Protein AF-A0A8X7NUV5-F1 (afdb_monomer)

InterPro domains:
  IPR024768 Meiosis regulator and mRNA stability factor 1 [PTHR14379] (1-119)

Radius of gyration: 18.94 Å; C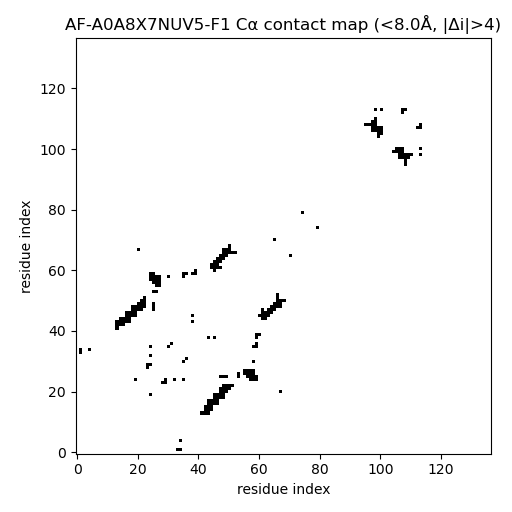α contacts (8 Å, |Δi|>4): 128; chains: 1; bounding box: 50×43×32 Å

Foldseek 3Di:
DVVVVVVVCVVVPPPEEDEDEDPCQQDPVPLPPVVLVVQQPGNYQYEYEYQDRDPDGGNRDHPYYYHVVVVVVVCVVDPPPPPPPPDDPDPDPPPLDWDADPVVRDTDSDPVRVVVVVVVVVVVVVVVVVPDPPDDD

pLDDT: mean 72.55, std 19.01, range [32.59, 93.81]

Mean predicted aligned error: 14.45 Å

Solvent-accessible surface area (backbone atoms only — not comparable to full-atom values): 8530 Å² total; per-residue (Å²): 108,68,69,57,53,55,56,50,40,73,84,51,54,70,80,42,77,49,76,47,80,38,58,62,66,37,31,53,92,45,66,78,39,67,58,45,56,54,47,70,77,39,74,49,51,31,32,42,25,22,81,63,88,60,94,51,73,48,64,51,79,56,80,46,77,45,50,44,64,60,61,53,51,56,52,67,81,39,79,65,71,75,74,73,94,75,83,70,99,59,101,60,84,73,76,72,71,61,47,69,39,81,91,76,75,43,75,21,84,41,71,67,60,37,52,59,46,50,62,54,47,52,54,53,54,54,52,55,62,76,65,55,78,85,79,85,128

Organism: Brassica carinata (NCBI:txid52824)

Nearest PDB structures (foldseek):
  2o6l-assembly1_A  TM=3.662E-01  e=1.403E+00  Homo sapiens
  8cev-assembly2_B  TM=4.596E-01  e=4.633E+00  Monkeypox virus

Sequence (137 aa):
MTTDFRAWKVDNPAPASIMIISDEVASSKYRSSLICVDLQRSNYNCFLAYSARPFEMPVLLTSSEWLWDSLLSVSETKRNILHKCSESERVVPASTGMFCCKLCYCDRKSLDAFKKHLSRAQNAFAYSILSSPAKAI

Secondary structure (DSSP, 8-state):
-HHHHHHHHHHSPSS-EEEEE-HHHHSGGGTT-HHHHHHHTTT-EEEEEESS--SSPPSS--SEEEEHHHHHHHHHH---------------------EEETTTTEEESSHHHHHHHHHHHHHHHHHHHHTS-----

Structure (mmCIF, N/CA/C/O backbone):
data_AF-A0A8X7NUV5-F1
#
_entry.id   AF-A0A8X7NUV5-F1
#
loop_
_atom_site.group_PDB
_atom_site.id
_atom_site.type_symbol
_atom_site.label_atom_id
_atom_site.label_alt_id
_atom_site.label_comp_id
_atom_site.label_asym_id
_atom_site.label_entity_id
_atom_site.label_seq_id
_atom_site.pdbx_PDB_ins_code
_atom_site.Cartn_x
_atom_site.Cartn_y
_atom_site.Cartn_z
_atom_site.occupancy
_atom_site.B_iso_or_equiv
_atom_site.auth_seq_id
_atom_site.auth_comp_id
_atom_site.auth_asym_id
_atom_site.auth_atom_id
_atom_site.pdbx_PDB_model_num
ATOM 1 N N . MET A 1 1 ? -6.124 -4.093 -8.437 1.00 58.88 1 MET A N 1
ATOM 2 C CA . MET A 1 1 ? -4.927 -4.221 -7.582 1.00 58.88 1 MET A CA 1
ATOM 3 C C . MET A 1 1 ? -3.768 -4.879 -8.329 1.00 58.88 1 MET A C 1
ATOM 5 O O . MET A 1 1 ? -2.775 -4.205 -8.548 1.00 58.88 1 MET A O 1
ATOM 9 N N . THR A 1 2 ? -3.877 -6.133 -8.793 1.00 66.56 2 THR A N 1
ATOM 10 C CA . THR A 1 2 ? -2.734 -6.852 -9.406 1.00 66.56 2 THR A CA 1
ATOM 11 C C . THR A 1 2 ? -2.195 -6.203 -10.683 1.00 66.56 2 THR A C 1
ATOM 13 O O . THR A 1 2 ? -0.985 -6.097 -10.855 1.00 66.56 2 THR A O 1
ATOM 16 N N . THR A 1 3 ? -3.074 -5.728 -11.570 1.00 73.25 3 THR A N 1
ATOM 17 C CA . THR A 1 3 ? -2.677 -5.026 -12.805 1.00 73.25 3 THR A CA 1
ATOM 18 C C . THR A 1 3 ? -1.966 -3.705 -12.518 1.00 73.25 3 THR A C 1
ATOM 20 O O . THR A 1 3 ? -0.994 -3.372 -13.183 1.00 73.25 3 THR A O 1
ATOM 23 N N . ASP A 1 4 ? -2.421 -2.986 -11.492 1.00 76.88 4 ASP A N 1
ATOM 24 C CA . ASP A 1 4 ? -1.895 -1.667 -11.113 1.00 76.88 4 ASP A CA 1
ATOM 25 C C . ASP A 1 4 ? -0.517 -1.791 -10.499 1.00 76.88 4 ASP A C 1
ATOM 27 O O . ASP A 1 4 ? 0.392 -1.045 -10.838 1.00 76.88 4 ASP A O 1
ATOM 31 N N . PHE A 1 5 ? -0.356 -2.796 -9.641 1.00 79.62 5 PHE A N 1
ATOM 32 C CA . PHE A 1 5 ? 0.924 -3.133 -9.055 1.00 79.62 5 PHE A CA 1
ATOM 33 C C . PHE A 1 5 ? 1.953 -3.513 -10.126 1.00 79.62 5 PHE A C 1
ATOM 35 O O . PHE A 1 5 ? 3.077 -3.020 -10.099 1.00 79.62 5 PHE A O 1
ATOM 42 N N . ARG A 1 6 ? 1.573 -4.346 -11.105 1.00 83.19 6 ARG A N 1
ATOM 43 C CA . ARG A 1 6 ? 2.478 -4.733 -12.198 1.00 83.19 6 ARG A CA 1
ATOM 44 C C . ARG A 1 6 ? 2.894 -3.548 -13.059 1.00 83.19 6 ARG A C 1
ATOM 46 O O . ARG A 1 6 ? 4.075 -3.445 -13.365 1.00 83.19 6 ARG A O 1
ATOM 53 N N . ALA A 1 7 ? 1.959 -2.667 -13.414 1.00 86.25 7 ALA A N 1
ATOM 54 C CA . ALA A 1 7 ? 2.278 -1.448 -14.152 1.00 86.25 7 ALA A CA 1
ATOM 55 C C . ALA A 1 7 ? 3.217 -0.545 -13.339 1.00 86.25 7 ALA A C 1
ATOM 57 O O . ALA A 1 7 ? 4.270 -0.159 -13.830 1.00 86.25 7 ALA A O 1
ATOM 58 N N . TRP A 1 8 ? 2.904 -0.312 -12.061 1.00 87.56 8 TRP A N 1
ATOM 59 C CA . TRP A 1 8 ? 3.743 0.489 -11.170 1.00 87.56 8 TRP A CA 1
ATOM 60 C C . TRP A 1 8 ? 5.172 -0.062 -11.047 1.00 87.56 8 TRP A C 1
ATOM 62 O O . TRP A 1 8 ? 6.127 0.710 -11.060 1.00 87.56 8 TRP A O 1
ATOM 72 N N . LYS A 1 9 ? 5.343 -1.391 -10.988 1.00 88.69 9 LYS A N 1
ATOM 73 C CA . LYS A 1 9 ? 6.666 -2.037 -10.934 1.00 88.69 9 LYS A CA 1
ATOM 74 C C . LYS A 1 9 ? 7.543 -1.768 -12.157 1.00 88.69 9 LYS A C 1
ATOM 76 O O . LYS A 1 9 ? 8.760 -1.804 -12.009 1.00 88.69 9 LYS A O 1
ATOM 81 N N . VAL A 1 10 ? 6.958 -1.557 -13.340 1.00 89.25 10 VAL A N 1
ATOM 82 C CA . VAL A 1 10 ? 7.729 -1.258 -14.561 1.00 89.25 10 VAL A CA 1
ATOM 83 C C . VAL A 1 10 ? 8.483 0.056 -14.387 1.00 89.25 10 VAL A C 1
ATOM 85 O O . VAL A 1 10 ? 9.674 0.119 -14.677 1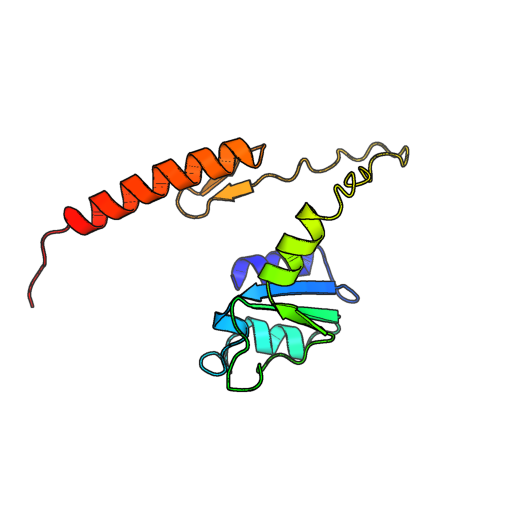.00 89.25 10 VAL A O 1
ATOM 88 N N . ASP A 1 11 ? 7.811 1.062 -13.832 1.00 90.69 11 ASP A N 1
ATOM 89 C CA . ASP A 1 11 ? 8.394 2.384 -13.600 1.00 90.69 11 ASP A CA 1
ATOM 90 C C . ASP A 1 11 ? 9.213 2.454 -12.298 1.00 90.69 11 ASP A C 1
ATOM 92 O O . ASP A 1 11 ? 10.034 3.351 -12.122 1.00 90.69 11 ASP A O 1
ATOM 96 N N . ASN A 1 12 ? 8.999 1.508 -11.375 1.00 91.00 12 ASN A N 1
ATOM 97 C CA . ASN A 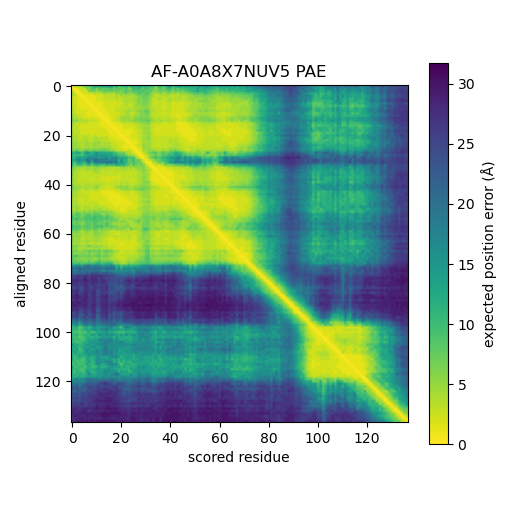1 12 ? 9.614 1.474 -10.046 1.00 91.00 12 ASN A CA 1
ATOM 98 C C . ASN A 1 12 ? 10.282 0.108 -9.786 1.00 91.00 12 ASN A C 1
ATOM 100 O O . ASN A 1 12 ? 9.799 -0.676 -8.955 1.00 91.00 12 ASN A O 1
ATOM 104 N N . PRO A 1 13 ? 11.371 -0.234 -10.500 1.00 91.44 13 PRO A N 1
ATOM 105 C CA . PRO A 1 13 ? 12.099 -1.476 -10.265 1.00 91.44 13 PRO A CA 1
ATOM 106 C C . PRO A 1 13 ? 12.765 -1.476 -8.881 1.00 91.44 13 PRO A C 1
ATOM 108 O O . PRO A 1 13 ? 13.055 -0.429 -8.306 1.00 91.44 13 PRO A O 1
ATOM 111 N N . ALA A 1 14 ? 13.023 -2.663 -8.331 1.00 89.62 14 ALA A N 1
ATOM 112 C CA . ALA A 1 14 ? 13.779 -2.786 -7.088 1.00 89.62 14 ALA A CA 1
ATOM 113 C C . ALA A 1 14 ? 15.242 -2.301 -7.270 1.00 89.62 14 ALA A C 1
ATOM 115 O O . ALA A 1 14 ? 15.814 -2.533 -8.338 1.00 89.62 14 ALA A O 1
ATOM 116 N N . PRO A 1 15 ? 15.880 -1.698 -6.245 1.00 91.81 15 PRO A N 1
ATOM 117 C CA . PRO A 1 15 ? 15.368 -1.495 -4.890 1.00 91.81 15 PRO A CA 1
ATOM 118 C C . PRO A 1 15 ? 14.389 -0.316 -4.807 1.00 91.81 15 PRO A C 1
ATOM 120 O O . PRO A 1 15 ? 14.703 0.804 -5.196 1.00 91.81 15 PRO A O 1
ATOM 123 N N . ALA A 1 16 ? 13.210 -0.566 -4.239 1.00 92.19 16 ALA A N 1
ATOM 124 C CA . ALA A 1 16 ? 12.247 0.476 -3.897 1.00 92.19 16 ALA A CA 1
ATOM 125 C C . ALA A 1 16 ? 11.426 0.057 -2.670 1.00 92.19 16 ALA A C 1
ATOM 127 O O . ALA A 1 16 ? 11.503 -1.086 -2.207 1.00 92.19 16 ALA A O 1
ATOM 128 N N . SER A 1 17 ? 10.626 0.987 -2.162 1.00 93.25 17 SER A N 1
ATOM 129 C CA . SER A 1 17 ? 9.714 0.749 -1.047 1.00 93.25 17 SER A CA 1
ATOM 130 C C . SER A 1 17 ? 8.272 0.762 -1.529 1.00 93.25 17 SER A C 1
ATOM 132 O O . SER A 1 17 ? 7.900 1.603 -2.346 1.00 93.25 17 SER A O 1
ATOM 134 N N . ILE A 1 18 ? 7.449 -0.134 -0.990 1.00 91.62 18 ILE A N 1
ATOM 135 C CA . ILE A 1 18 ? 6.010 -0.169 -1.258 1.00 91.62 18 ILE A CA 1
ATOM 136 C C . ILE A 1 18 ? 5.238 -0.289 0.050 1.00 91.62 18 ILE A C 1
ATOM 138 O O . ILE A 1 18 ? 5.593 -1.090 0.909 1.00 91.62 18 ILE A O 1
ATOM 142 N N . MET A 1 19 ? 4.173 0.500 0.191 1.00 92.62 19 MET A N 1
ATOM 143 C CA . MET A 1 19 ? 3.225 0.380 1.295 1.00 92.62 19 MET A CA 1
ATOM 144 C C . MET A 1 19 ? 1.868 -0.059 0.762 1.00 92.62 19 MET A C 1
ATOM 146 O O . MET A 1 19 ? 1.287 0.605 -0.097 1.00 92.62 19 MET A O 1
ATOM 150 N N . ILE A 1 20 ? 1.363 -1.172 1.282 1.00 89.31 20 ILE A N 1
ATOM 151 C CA . ILE A 1 20 ? 0.019 -1.662 0.987 1.00 89.31 20 ILE A CA 1
ATOM 152 C C . ILE A 1 20 ? -0.889 -1.280 2.150 1.00 89.31 20 ILE A C 1
ATOM 154 O O . ILE A 1 20 ? -0.576 -1.581 3.294 1.00 89.31 20 ILE A O 1
ATOM 158 N N . ILE A 1 21 ? -2.021 -0.644 1.857 1.00 90.38 21 ILE A N 1
ATOM 159 C CA . ILE A 1 21 ? -3.066 -0.356 2.844 1.00 90.38 21 ILE A CA 1
ATOM 160 C C . ILE A 1 21 ? -4.264 -1.244 2.508 1.00 90.38 21 ILE A C 1
ATOM 162 O O . ILE A 1 21 ? -4.988 -0.955 1.554 1.00 90.38 21 ILE A O 1
ATOM 166 N N . SER A 1 22 ? -4.417 -2.373 3.201 1.00 86.56 22 SER A N 1
ATOM 167 C CA . SER A 1 22 ? -5.463 -3.358 2.900 1.00 86.56 22 SER A CA 1
ATOM 168 C C . SER A 1 22 ? -5.617 -4.399 4.009 1.00 86.56 22 SER A C 1
ATOM 170 O O . SER A 1 22 ? -4.667 -5.115 4.331 1.00 86.56 22 SER A O 1
ATOM 172 N N . ASP A 1 23 ? -6.846 -4.565 4.500 1.00 86.38 23 ASP A N 1
ATOM 173 C CA . ASP A 1 23 ? -7.204 -5.654 5.420 1.00 86.38 23 ASP A CA 1
ATOM 174 C C . ASP A 1 23 ? -7.157 -7.027 4.743 1.00 86.38 23 ASP A C 1
ATOM 176 O O . ASP A 1 23 ? -6.871 -8.038 5.381 1.00 86.38 23 ASP A O 1
ATOM 180 N N . GLU A 1 24 ? -7.402 -7.078 3.432 1.00 83.75 24 GLU A N 1
ATOM 181 C CA . GLU A 1 24 ? -7.379 -8.326 2.669 1.00 83.75 24 GLU A CA 1
ATOM 182 C C . GLU A 1 24 ? -5.963 -8.899 2.584 1.00 83.75 24 GLU A C 1
ATOM 184 O O . GLU A 1 24 ? -5.777 -10.096 2.783 1.00 83.75 24 GLU A O 1
ATOM 189 N N . VAL A 1 25 ? -4.958 -8.049 2.343 1.00 83.12 25 VAL A N 1
ATOM 190 C CA . VAL A 1 25 ? -3.542 -8.462 2.291 1.00 83.12 25 VAL A CA 1
ATOM 191 C C . VAL A 1 25 ? -3.000 -8.798 3.681 1.00 83.12 25 VAL A C 1
ATOM 193 O O . VAL A 1 25 ? -2.148 -9.678 3.811 1.00 83.12 25 VAL A O 1
ATOM 196 N N . ALA A 1 26 ? -3.515 -8.136 4.720 1.00 83.62 26 ALA A N 1
ATOM 197 C CA . ALA A 1 26 ? -3.228 -8.478 6.109 1.00 83.62 26 ALA A CA 1
ATOM 198 C C . ALA A 1 26 ? -3.875 -9.807 6.534 1.00 83.62 26 ALA A C 1
ATOM 200 O O . ALA A 1 26 ? -3.384 -10.479 7.440 1.00 83.62 26 ALA A O 1
ATOM 201 N N . SER A 1 27 ? -4.961 -10.214 5.872 1.00 80.69 27 SER A N 1
ATOM 202 C CA . SER A 1 27 ? -5.655 -11.459 6.166 1.00 80.69 27 SER A CA 1
ATOM 203 C C . SER A 1 27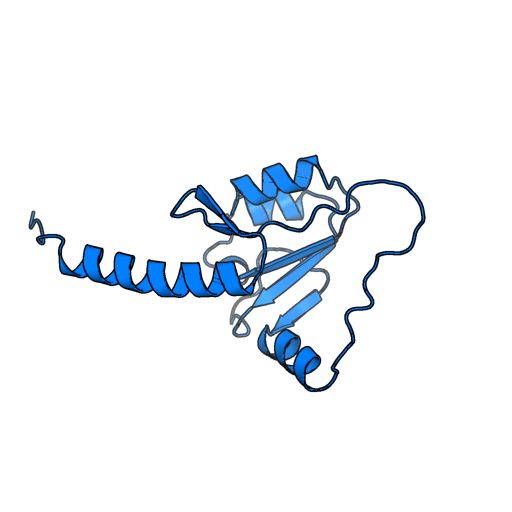 ? -4.944 -12.671 5.577 1.00 80.69 27 SER A C 1
ATOM 205 O O . SER A 1 27 ? -4.626 -12.766 4.390 1.00 80.69 27 SER A O 1
ATOM 207 N N . SER A 1 28 ? -4.832 -13.703 6.400 1.00 68.00 28 SER A N 1
ATOM 208 C CA . SER A 1 28 ? -4.383 -15.019 5.978 1.00 68.00 28 SER A CA 1
ATOM 209 C C . SER A 1 28 ? -5.317 -15.707 4.976 1.00 68.00 28 SER A C 1
ATOM 211 O O . SER A 1 28 ? -4.909 -16.647 4.303 1.00 68.00 28 SER A O 1
ATOM 213 N N . LYS A 1 29 ? -6.567 -15.257 4.810 1.00 67.06 29 LYS A N 1
ATOM 214 C CA . LYS A 1 29 ? -7.495 -15.834 3.819 1.00 67.06 29 LYS A CA 1
ATOM 215 C C . LYS A 1 29 ? -7.028 -15.622 2.376 1.00 67.06 29 LYS A C 1
ATOM 217 O 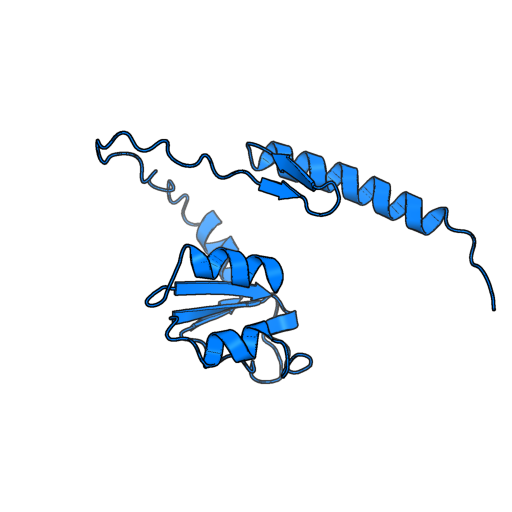O . LYS A 1 29 ? -7.480 -16.327 1.481 1.00 67.06 29 LYS A O 1
ATOM 222 N N . TYR A 1 30 ? -6.077 -14.712 2.165 1.00 64.19 30 TYR A N 1
ATOM 223 C CA . TYR A 1 30 ? -5.483 -14.398 0.870 1.00 64.19 30 TYR A CA 1
ATOM 224 C C . TYR A 1 30 ? -4.005 -14.814 0.768 1.00 64.19 30 TYR A C 1
ATOM 226 O O . TYR A 1 30 ? -3.235 -14.182 0.041 1.00 64.19 30 TYR A O 1
ATOM 234 N N . ARG A 1 31 ? -3.606 -15.924 1.427 1.00 56.22 31 ARG A N 1
ATOM 235 C CA . ARG A 1 31 ? -2.224 -16.471 1.373 1.00 56.22 31 ARG A CA 1
ATOM 236 C C . ARG A 1 31 ? -1.647 -16.576 -0.047 1.00 56.22 31 ARG A C 1
ATOM 238 O O . ARG A 1 31 ? -0.439 -16.477 -0.222 1.00 56.22 31 ARG A O 1
ATOM 245 N N . SER A 1 32 ? -2.509 -16.749 -1.047 1.00 56.53 32 SER A N 1
ATOM 246 C CA . SER A 1 32 ? -2.133 -16.981 -2.446 1.00 56.53 32 SER A CA 1
ATOM 247 C C . SER A 1 32 ? -2.395 -15.783 -3.358 1.00 56.53 32 SER A C 1
ATOM 249 O O . SER A 1 32 ? -2.483 -15.951 -4.575 1.00 56.53 32 SER A O 1
ATOM 251 N N . SER A 1 33 ? -2.557 -14.571 -2.809 1.00 74.25 33 SER A N 1
ATOM 252 C CA . SER A 1 33 ? -2.666 -13.393 -3.668 1.00 74.25 33 SER A CA 1
ATOM 253 C C . SER A 1 33 ? -1.389 -13.283 -4.511 1.00 74.25 33 SER A C 1
ATOM 255 O O . SER A 1 33 ? -0.270 -13.327 -3.990 1.00 74.25 33 SER A O 1
ATOM 257 N N . LEU A 1 34 ? -1.553 -13.167 -5.832 1.00 79.38 34 LEU A N 1
ATOM 258 C CA . LEU A 1 34 ? -0.428 -13.058 -6.769 1.00 79.38 34 LEU A CA 1
ATOM 259 C C . LEU A 1 34 ? 0.509 -11.904 -6.391 1.00 79.38 34 LEU A C 1
ATOM 261 O O . LEU A 1 34 ? 1.710 -11.993 -6.601 1.00 79.38 34 LEU A O 1
ATOM 265 N N . ILE A 1 35 ? -0.033 -10.851 -5.774 1.00 82.31 35 ILE A N 1
ATOM 266 C CA . ILE A 1 35 ? 0.726 -9.692 -5.302 1.00 82.31 35 ILE A CA 1
ATOM 267 C C . ILE A 1 35 ? 1.663 -10.073 -4.152 1.00 82.31 35 ILE A C 1
ATOM 269 O O . ILE A 1 35 ? 2.826 -9.687 -4.185 1.00 82.31 35 ILE A O 1
ATOM 273 N N . CYS A 1 36 ? 1.193 -10.838 -3.158 1.00 83.75 36 CYS A N 1
ATOM 274 C CA . CYS A 1 36 ? 2.033 -11.261 -2.033 1.00 83.75 36 CYS A CA 1
ATOM 275 C C . CYS A 1 36 ? 3.198 -12.131 -2.514 1.00 83.75 36 CYS A C 1
ATOM 277 O O . CYS A 1 36 ? 4.339 -11.889 -2.130 1.00 83.75 36 CYS A O 1
ATOM 279 N N . VAL A 1 37 ? 2.915 -13.098 -3.394 1.00 84.69 37 VAL A N 1
ATOM 280 C CA . VAL A 1 37 ? 3.941 -13.979 -3.975 1.00 84.69 37 VAL A CA 1
ATOM 281 C C . VAL A 1 37 ? 4.940 -13.180 -4.812 1.00 84.69 37 VAL A C 1
ATOM 283 O O . VAL A 1 37 ? 6.150 -13.366 -4.674 1.00 84.69 37 VAL A O 1
ATOM 286 N N . ASP A 1 38 ? 4.451 -12.271 -5.660 1.00 86.81 38 ASP A N 1
ATOM 287 C CA . ASP A 1 38 ? 5.303 -11.422 -6.495 1.00 86.81 38 ASP A CA 1
ATOM 288 C C . ASP A 1 38 ? 6.196 -10.513 -5.631 1.00 86.81 38 ASP A C 1
ATOM 290 O O . ASP A 1 38 ? 7.373 -10.336 -5.952 1.00 86.81 38 ASP A O 1
ATOM 294 N N . LEU A 1 39 ? 5.674 -9.953 -4.534 1.00 87.12 39 LEU A N 1
ATOM 295 C CA . LEU A 1 39 ? 6.427 -9.089 -3.620 1.00 87.12 39 LEU A CA 1
ATOM 296 C C . LEU A 1 39 ? 7.470 -9.847 -2.804 1.00 87.12 39 LEU A C 1
ATOM 298 O O . LEU A 1 39 ? 8.601 -9.386 -2.741 1.00 87.12 39 LEU A O 1
ATOM 302 N N . GLN A 1 40 ? 7.139 -11.019 -2.256 1.00 86.75 40 GLN A N 1
ATOM 303 C CA . GLN A 1 40 ? 8.092 -11.854 -1.510 1.00 86.75 40 GLN A CA 1
ATOM 304 C C . GLN A 1 40 ? 9.293 -12.287 -2.358 1.00 86.75 40 GLN A C 1
ATOM 306 O O . GLN A 1 40 ? 10.394 -12.456 -1.845 1.00 86.75 40 GLN A O 1
ATOM 311 N N . ARG A 1 41 ? 9.077 -12.492 -3.662 1.00 87.75 41 ARG A N 1
ATOM 312 C CA . ARG A 1 41 ? 10.137 -12.838 -4.621 1.00 87.7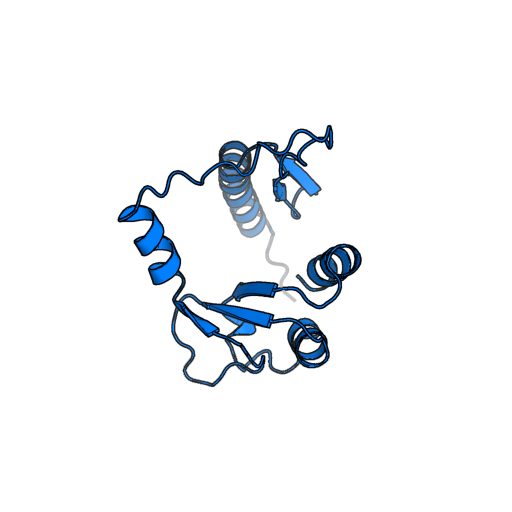5 41 ARG A CA 1
ATOM 313 C C . ARG A 1 41 ? 10.896 -11.621 -5.146 1.00 87.75 41 ARG A C 1
ATOM 315 O O . ARG A 1 41 ? 11.872 -11.784 -5.873 1.00 87.75 41 ARG A O 1
ATOM 322 N N . SER A 1 42 ? 10.433 -10.415 -4.835 1.00 85.00 42 SER A N 1
ATOM 323 C CA . SER A 1 42 ? 11.044 -9.166 -5.279 1.00 85.00 42 SER A CA 1
ATOM 324 C C . SER A 1 42 ? 11.882 -8.554 -4.153 1.00 85.00 42 SER A C 1
ATOM 326 O O . SER A 1 42 ? 11.559 -8.688 -2.981 1.00 85.00 42 SER A O 1
ATOM 328 N N . ASN A 1 43 ? 12.932 -7.810 -4.499 1.00 89.31 43 ASN A N 1
ATOM 329 C CA . ASN A 1 43 ? 13.801 -7.147 -3.520 1.00 89.31 43 ASN A CA 1
ATOM 330 C C . ASN A 1 43 ? 13.249 -5.771 -3.073 1.00 89.31 43 ASN A C 1
ATOM 332 O O . ASN A 1 43 ? 13.968 -4.771 -3.089 1.00 89.31 43 ASN A O 1
ATOM 336 N N . TYR A 1 44 ? 11.947 -5.693 -2.772 1.00 92.56 44 TYR A N 1
ATOM 337 C CA . TYR A 1 44 ? 11.301 -4.465 -2.287 1.00 92.56 44 TYR A CA 1
ATOM 338 C C . TYR A 1 44 ? 11.255 -4.433 -0.758 1.00 92.56 44 TYR A C 1
ATOM 340 O O . TYR A 1 44 ? 10.965 -5.443 -0.118 1.00 92.56 44 TYR A O 1
ATOM 348 N N . ASN A 1 45 ? 11.410 -3.242 -0.179 1.00 93.50 45 ASN A N 1
ATOM 349 C CA . ASN A 1 45 ? 11.057 -3.005 1.220 1.00 93.50 45 ASN A CA 1
ATOM 350 C C . ASN A 1 45 ? 9.533 -2.880 1.330 1.00 93.50 45 ASN A C 1
ATOM 352 O O . ASN A 1 45 ? 8.942 -1.906 0.853 1.00 93.50 45 ASN A O 1
ATOM 356 N N . CYS A 1 46 ? 8.895 -3.891 1.915 1.00 92.12 46 CYS A N 1
ATOM 357 C CA . CYS A 1 46 ? 7.440 -4.002 1.959 1.00 92.12 46 CYS A CA 1
ATOM 358 C C . CYS A 1 46 ? 6.890 -3.512 3.300 1.00 92.12 46 CYS A C 1
ATOM 360 O O . CYS A 1 46 ? 7.260 -4.015 4.357 1.00 92.12 46 CYS A O 1
ATOM 362 N N . PHE A 1 47 ? 5.957 -2.573 3.254 1.00 92.94 47 PHE A N 1
ATOM 363 C CA . PHE A 1 47 ? 5.243 -2.035 4.405 1.00 92.94 47 PHE A CA 1
ATOM 364 C C . PHE A 1 47 ? 3.756 -2.370 4.290 1.00 92.94 47 PHE A C 1
ATOM 366 O O . PHE A 1 47 ? 3.202 -2.388 3.186 1.00 92.94 47 PHE A O 1
ATOM 373 N N . LEU A 1 48 ? 3.096 -2.611 5.420 1.00 91.44 48 LEU A N 1
ATOM 374 C CA . LEU A 1 48 ? 1.673 -2.949 5.449 1.00 91.44 48 LEU A CA 1
ATOM 375 C C . LEU A 1 48 ? 0.930 -2.077 6.459 1.00 91.44 48 LEU A C 1
ATOM 377 O O . LEU A 1 48 ? 1.395 -1.867 7.574 1.00 91.44 48 LEU A O 1
ATOM 381 N N . ALA A 1 49 ? -0.242 -1.589 6.076 1.00 93.06 49 ALA A N 1
ATOM 382 C CA . ALA A 1 49 ? -1.174 -0.943 6.980 1.00 93.06 49 ALA A CA 1
ATOM 383 C C . ALA A 1 49 ? -2.566 -1.566 6.856 1.00 93.06 49 ALA A C 1
ATOM 385 O O . ALA A 1 49 ? -3.009 -1.919 5.760 1.00 93.06 49 ALA A O 1
ATOM 386 N N . TYR A 1 50 ? -3.252 -1.689 7.985 1.00 91.75 50 TYR A N 1
ATOM 387 C CA . TYR A 1 50 ? -4.568 -2.318 8.099 1.00 91.75 50 TYR A CA 1
ATOM 388 C C . TYR A 1 50 ? -5.427 -1.594 9.137 1.00 91.75 50 TYR A C 1
ATOM 390 O O . TYR A 1 50 ? -4.924 -0.802 9.938 1.00 91.75 50 TYR A O 1
ATOM 398 N N . SER A 1 51 ? -6.730 -1.852 9.111 1.00 90.69 51 SER A N 1
ATOM 399 C CA . SER A 1 51 ? -7.709 -1.218 9.989 1.00 90.69 51 SER A CA 1
ATOM 400 C C . SER A 1 51 ? -7.690 -1.775 11.404 1.00 90.69 51 SER A C 1
ATOM 402 O O . SER A 1 51 ? -7.743 -1.029 12.376 1.00 90.69 51 SER A O 1
ATOM 404 N N . ALA A 1 52 ? -7.534 -3.088 11.526 1.00 89.06 52 ALA A N 1
ATOM 405 C CA . ALA A 1 52 ? -7.440 -3.787 12.792 1.00 89.06 52 ALA A CA 1
ATOM 406 C C . ALA A 1 52 ? -6.368 -4.866 12.700 1.00 89.06 52 ALA A C 1
ATOM 408 O O . ALA A 1 52 ? -6.173 -5.479 11.649 1.00 89.06 52 ALA A O 1
ATOM 409 N N . ARG A 1 53 ? -5.673 -5.107 13.815 1.00 85.00 53 ARG A N 1
ATOM 410 C CA . ARG A 1 53 ? -4.631 -6.131 13.866 1.00 85.00 53 ARG A CA 1
ATOM 411 C C . ARG A 1 53 ? -5.245 -7.498 13.539 1.00 85.00 53 ARG A C 1
ATOM 413 O O . ARG A 1 53 ? -6.159 -7.919 14.254 1.00 85.00 53 ARG A O 1
ATOM 420 N N . PRO A 1 54 ? -4.770 -8.191 12.490 1.00 82.94 54 PRO A N 1
ATOM 421 C CA . PRO A 1 54 ? -5.284 -9.508 12.163 1.00 82.94 54 PRO A CA 1
ATOM 422 C C . PRO A 1 54 ? -4.919 -10.495 13.277 1.00 82.94 54 PRO A C 1
ATOM 424 O O . PRO A 1 54 ? -3.869 -10.389 13.911 1.00 82.94 54 PRO A O 1
ATOM 427 N N . PHE A 1 55 ? -5.807 -11.458 13.524 1.00 81.75 55 PHE A N 1
ATOM 428 C CA . PHE A 1 55 ? -5.550 -12.525 14.495 1.00 81.75 55 PHE A CA 1
ATOM 429 C C . PHE A 1 55 ? -4.449 -13.482 14.013 1.00 81.75 55 PHE A C 1
ATOM 431 O O . PHE A 1 55 ? -3.675 -14.005 14.810 1.00 81.75 55 PHE A O 1
ATOM 438 N N . GLU A 1 56 ? -4.368 -13.695 12.700 1.00 82.25 56 GLU A N 1
ATOM 439 C CA . GLU A 1 56 ? -3.318 -14.484 12.061 1.00 82.25 56 GLU A CA 1
ATOM 440 C C . GLU A 1 56 ? -2.221 -13.582 11.493 1.00 82.25 56 GLU A C 1
ATOM 442 O O . GLU A 1 56 ? -2.478 -12.449 11.090 1.00 82.25 56 GLU A O 1
ATOM 447 N N . MET A 1 57 ? -1.002 -14.116 11.410 1.00 79.56 57 MET A N 1
ATOM 448 C CA . MET A 1 57 ? 0.124 -13.410 10.799 1.00 79.56 57 MET A CA 1
ATOM 449 C C . MET A 1 57 ? -0.121 -13.166 9.298 1.00 79.56 57 MET A C 1
ATOM 451 O O . MET A 1 57 ? -0.546 -14.100 8.598 1.00 79.56 57 MET A O 1
ATOM 455 N N . PRO A 1 58 ? 0.194 -11.961 8.782 1.00 75.25 58 PRO A N 1
ATOM 456 C CA . PRO A 1 58 ? 0.177 -11.691 7.351 1.00 75.25 58 PRO A CA 1
ATOM 457 C C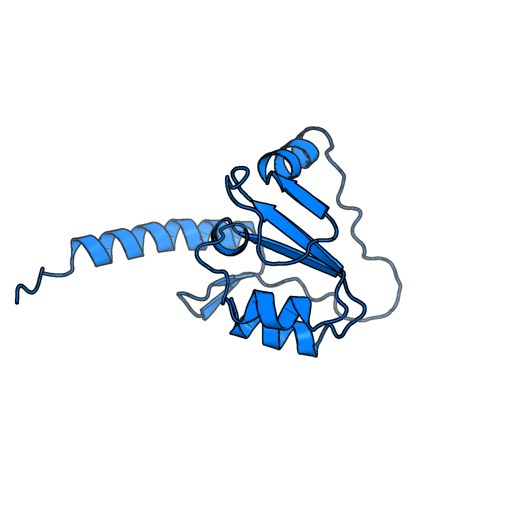 . PRO A 1 58 ? 1.120 -12.635 6.606 1.00 75.25 58 PRO A C 1
ATOM 459 O O . PRO A 1 58 ? 2.173 -13.027 7.107 1.00 75.25 58 PRO A O 1
ATOM 462 N N . VAL A 1 59 ? 0.751 -13.000 5.378 1.00 78.94 59 VAL A N 1
ATOM 463 C CA . VAL A 1 59 ? 1.604 -13.872 4.554 1.00 78.94 59 VAL A CA 1
ATOM 464 C C . VAL A 1 59 ? 2.792 -13.117 3.982 1.00 78.94 59 VAL A C 1
ATOM 466 O O . VAL A 1 59 ? 3.885 -13.667 3.889 1.00 78.94 59 VAL A O 1
ATOM 469 N N . LEU A 1 60 ? 2.596 -11.860 3.592 1.00 84.19 60 LEU A N 1
ATOM 470 C CA . LEU A 1 60 ? 3.674 -11.020 3.091 1.00 84.19 60 LEU A CA 1
ATOM 471 C C . LEU A 1 60 ? 4.671 -10.737 4.221 1.00 84.19 60 LEU A C 1
ATOM 473 O O . LEU A 1 60 ? 4.281 -10.231 5.269 1.00 84.19 60 LEU A O 1
ATOM 477 N N . LEU A 1 61 ? 5.954 -11.022 3.992 1.00 86.56 61 LEU A N 1
ATOM 478 C CA . LEU A 1 61 ? 7.003 -10.592 4.909 1.00 86.56 61 LEU A CA 1
ATOM 479 C C . LEU A 1 61 ? 7.156 -9.074 4.788 1.00 86.56 61 LEU A C 1
ATOM 481 O O . LEU A 1 61 ? 7.470 -8.561 3.713 1.00 86.56 61 LEU A O 1
ATOM 485 N N . THR A 1 62 ? 6.921 -8.365 5.884 1.00 89.88 62 THR A N 1
ATOM 486 C CA . THR A 1 62 ? 6.948 -6.902 5.919 1.00 89.88 62 THR A CA 1
ATOM 487 C C . THR A 1 62 ? 8.123 -6.391 6.734 1.00 89.88 62 THR A C 1
ATOM 489 O O . THR A 1 62 ? 8.439 -6.924 7.794 1.00 89.88 62 THR A O 1
ATOM 492 N N . SER A 1 63 ? 8.729 -5.300 6.276 1.00 91.50 63 SER A N 1
ATOM 493 C CA . SER A 1 63 ? 9.727 -4.540 7.024 1.00 91.50 63 SER A CA 1
ATOM 494 C C . SER A 1 63 ? 9.113 -3.833 8.237 1.00 91.50 63 SER A C 1
ATOM 496 O O . SER A 1 63 ? 9.785 -3.670 9.250 1.00 91.50 63 SER A O 1
ATOM 498 N N . SER A 1 64 ? 7.852 -3.392 8.151 1.00 91.75 64 SER A N 1
ATOM 499 C CA . SER A 1 64 ? 7.089 -2.810 9.269 1.00 91.75 64 SER A CA 1
ATOM 500 C C . SER A 1 64 ? 5.580 -2.803 8.981 1.00 91.75 64 SER A C 1
ATOM 502 O O . SER A 1 64 ? 5.167 -2.834 7.817 1.00 91.75 64 SER A O 1
ATOM 504 N N . GLU A 1 65 ? 4.775 -2.728 10.045 1.00 92.94 65 GLU A N 1
ATOM 505 C CA . GLU A 1 65 ? 3.307 -2.744 10.001 1.00 92.94 65 GLU A CA 1
ATOM 506 C C . GLU A 1 65 ? 2.685 -1.579 10.792 1.00 92.94 65 GLU A C 1
ATOM 508 O O . GLU A 1 65 ? 3.230 -1.172 11.821 1.00 92.94 65 GLU A O 1
ATOM 513 N N . TRP A 1 66 ? 1.519 -1.083 10.358 1.00 93.81 66 TRP A N 1
ATOM 514 C CA . TRP A 1 66 ? 0.774 -0.006 11.028 1.00 93.81 66 TRP A CA 1
ATOM 515 C C . TRP A 1 66 ? -0.728 -0.276 11.125 1.00 93.81 66 TRP A C 1
ATOM 517 O O . TRP A 1 66 ? -1.347 -0.801 10.202 1.00 93.81 66 TRP A O 1
ATOM 527 N N . LEU A 1 67 ? -1.341 0.216 12.206 1.00 92.62 67 LEU A N 1
ATOM 528 C CA . LEU A 1 67 ? -2.770 0.525 12.191 1.00 92.62 67 LEU A CA 1
ATOM 529 C C . LEU A 1 67 ? -2.972 1.818 11.404 1.00 92.62 67 LEU A C 1
ATOM 531 O O . LEU A 1 67 ? -2.327 2.831 11.687 1.00 92.62 67 LEU A O 1
ATOM 535 N N . TRP A 1 68 ? -3.874 1.812 10.429 1.00 89.44 68 TRP A N 1
ATOM 536 C CA . TRP A 1 68 ? -4.091 2.981 9.579 1.00 89.44 68 TRP A CA 1
ATOM 537 C C . TRP A 1 68 ? -4.593 4.210 10.362 1.00 89.44 68 TRP A C 1
ATOM 539 O O . TRP A 1 68 ? -4.265 5.335 10.000 1.00 89.44 68 TRP A O 1
ATOM 549 N N . ASP A 1 69 ? -5.245 4.024 11.514 1.00 85.12 69 ASP A N 1
ATOM 550 C CA . ASP A 1 69 ? -5.708 5.101 12.393 1.00 85.12 69 ASP A CA 1
ATOM 551 C C . ASP A 1 69 ? -4.516 5.793 13.055 1.00 85.12 69 ASP A C 1
ATOM 553 O O . ASP A 1 69 ? -4.527 6.999 13.299 1.00 85.12 69 ASP A O 1
ATOM 557 N N . SER A 1 70 ? -3.429 5.052 13.289 1.00 85.62 70 SER A N 1
ATOM 558 C CA . SER A 1 70 ? -2.160 5.632 13.730 1.00 85.62 70 SER A CA 1
ATOM 559 C C . SER A 1 70 ? -1.515 6.475 12.626 1.00 85.62 70 SER A C 1
ATOM 561 O O . SER A 1 70 ? -0.935 7.516 12.918 1.00 85.62 70 SER A O 1
ATOM 563 N N . LEU A 1 71 ? -1.652 6.087 11.353 1.00 83.00 71 LEU A N 1
ATOM 564 C CA . LEU A 1 71 ? -1.177 6.907 10.230 1.00 83.00 71 LEU A CA 1
ATOM 565 C C . LEU A 1 71 ? -1.983 8.208 10.106 1.00 83.00 71 LEU A C 1
ATOM 567 O O . LEU A 1 71 ? -1.410 9.272 9.868 1.00 83.00 71 LEU A O 1
ATOM 571 N N . LEU A 1 72 ? -3.301 8.127 10.296 1.00 79.44 72 LEU A N 1
ATOM 572 C CA . LEU A 1 72 ? -4.204 9.273 10.203 1.00 79.44 72 LEU A CA 1
ATOM 573 C C . LEU A 1 72 ? -4.053 10.225 11.398 1.00 79.44 72 LEU A C 1
ATOM 575 O O . LEU A 1 72 ? -3.919 11.430 11.202 1.00 79.44 72 LEU A O 1
ATOM 579 N N . SER A 1 73 ? -3.970 9.709 12.623 1.00 76.00 73 SER A N 1
ATOM 580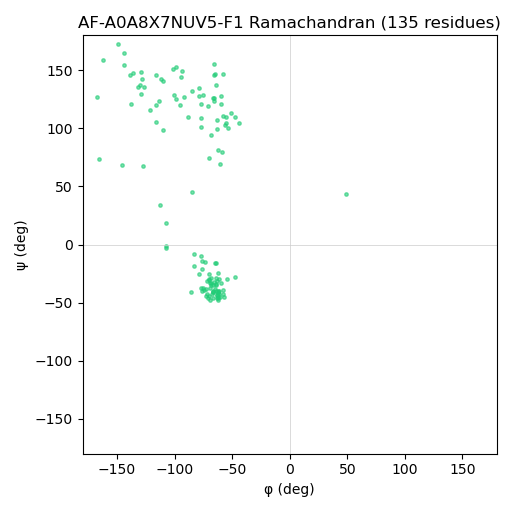 C CA . SER A 1 73 ? -3.836 10.533 13.837 1.00 76.00 73 SER A CA 1
ATOM 581 C C . SER A 1 73 ? -2.515 11.309 13.909 1.00 76.00 73 SER A C 1
ATOM 583 O O . SER A 1 73 ? -2.485 12.446 14.380 1.00 76.00 73 SER A O 1
ATOM 585 N N . VAL A 1 74 ? -1.416 10.764 13.373 1.00 61.78 74 VAL A N 1
ATOM 586 C CA . VAL A 1 74 ? -0.139 11.498 13.269 1.00 61.78 74 VAL A CA 1
ATOM 587 C C . VAL A 1 74 ? -0.259 12.720 12.346 1.00 61.78 74 VAL A C 1
ATOM 589 O O . VAL A 1 74 ? 0.432 13.719 12.566 1.00 61.78 74 VAL A O 1
ATOM 592 N N . SER A 1 75 ? -1.151 12.677 11.350 1.00 56.94 75 SER A N 1
ATOM 593 C CA . SER A 1 75 ? -1.392 13.798 10.431 1.00 56.94 75 SER A CA 1
ATOM 594 C C . SER A 1 75 ? -2.232 14.932 11.036 1.00 56.94 75 SER A C 1
ATOM 596 O O . SER A 1 75 ? -2.146 16.068 10.576 1.00 56.94 75 SER A O 1
ATOM 598 N N . GLU A 1 76 ? -3.000 14.657 12.094 1.00 54.31 76 GLU A N 1
ATOM 599 C CA . GLU A 1 76 ? -3.827 15.663 12.773 1.00 54.31 76 GLU A CA 1
ATOM 600 C C . GLU A 1 76 ? -3.027 16.438 13.827 1.00 54.31 76 GLU A C 1
ATOM 602 O O . GLU A 1 76 ? -3.124 17.664 13.918 1.00 54.31 76 GLU A O 1
ATOM 607 N N . THR A 1 77 ? -2.168 15.745 14.580 1.00 48.41 77 THR A N 1
ATOM 608 C CA . THR A 1 77 ? -1.365 16.353 15.657 1.00 48.41 77 THR A CA 1
ATOM 609 C C . THR A 1 77 ? -0.153 17.114 15.122 1.00 48.41 77 THR A C 1
ATOM 611 O O . THR A 1 77 ? 0.332 18.062 15.741 1.00 48.41 77 THR A O 1
ATOM 614 N N . LYS A 1 78 ? 0.328 16.740 13.936 1.00 50.09 78 LYS A N 1
ATOM 615 C CA . LYS A 1 78 ? 1.298 17.517 13.176 1.00 50.09 78 LYS A CA 1
ATOM 616 C C . LYS A 1 78 ? 0.627 17.939 11.881 1.00 50.09 78 LYS A C 1
ATOM 618 O O . LYS A 1 78 ? 0.579 17.153 10.939 1.00 50.09 78 LYS A O 1
ATOM 623 N N . ARG A 1 79 ? 0.242 19.218 11.779 1.00 46.56 79 ARG A N 1
ATOM 624 C CA . ARG A 1 79 ? 0.238 19.923 10.486 1.00 46.56 79 ARG A CA 1
ATOM 625 C C . ARG A 1 79 ? 1.677 19.933 9.967 1.00 46.56 79 ARG A C 1
ATOM 627 O O . ARG A 1 79 ? 2.342 20.963 9.969 1.00 46.56 79 ARG A O 1
ATOM 634 N N . ASN A 1 80 ? 2.193 18.769 9.584 1.00 47.03 80 ASN A N 1
ATOM 635 C CA . ASN A 1 80 ? 3.348 18.683 8.732 1.00 47.03 80 ASN A CA 1
ATOM 636 C C . ASN A 1 80 ? 2.852 19.337 7.456 1.00 47.03 80 ASN A C 1
ATOM 638 O O . ASN A 1 80 ? 2.087 18.742 6.696 1.00 47.03 80 ASN A O 1
ATOM 642 N N . ILE A 1 81 ? 3.212 20.608 7.288 1.00 47.56 81 ILE A N 1
ATOM 643 C CA . ILE A 1 81 ? 3.323 21.222 5.980 1.00 47.56 81 ILE A CA 1
ATOM 644 C C . ILE A 1 81 ? 4.048 20.153 5.174 1.00 47.56 81 ILE A C 1
ATOM 646 O O . ILE A 1 81 ? 5.215 19.877 5.448 1.00 47.56 81 ILE A O 1
ATOM 650 N N . LEU A 1 82 ? 3.321 19.442 4.308 1.00 47.31 82 LEU A N 1
ATOM 651 C CA . LEU A 1 82 ? 3.928 18.574 3.316 1.00 47.31 82 LEU A CA 1
ATOM 652 C C . LEU A 1 82 ? 4.899 19.502 2.607 1.00 47.31 82 LEU A C 1
ATOM 654 O O . LEU A 1 82 ? 4.459 20.376 1.859 1.00 47.31 82 LEU A O 1
ATOM 658 N N . HIS A 1 83 ? 6.185 19.425 2.959 1.00 45.28 83 HIS A N 1
ATOM 659 C CA . HIS A 1 83 ? 7.180 20.274 2.344 1.00 45.28 83 HIS A CA 1
ATOM 660 C C . HIS A 1 83 ? 7.147 19.856 0.892 1.00 45.28 83 HIS A C 1
ATOM 662 O O . HIS A 1 83 ? 7.494 18.726 0.548 1.00 45.28 83 HIS A O 1
ATOM 668 N N . LYS A 1 84 ? 6.579 20.729 0.067 1.00 42.12 84 LYS A N 1
ATOM 669 C CA . LYS A 1 84 ? 6.400 20.495 -1.349 1.00 42.12 84 LYS A CA 1
ATOM 670 C C . LYS A 1 84 ? 7.799 20.185 -1.869 1.00 42.12 84 LYS A C 1
ATOM 672 O O . LYS A 1 84 ? 8.664 21.055 -1.853 1.00 42.12 84 LYS A O 1
ATOM 677 N N . CYS A 1 85 ? 8.065 18.939 -2.251 1.00 38.12 85 CYS A N 1
ATOM 678 C CA . CYS A 1 85 ? 9.273 18.592 -2.989 1.00 38.12 85 CYS A CA 1
ATOM 679 C C . CYS A 1 85 ? 9.113 19.201 -4.387 1.00 38.12 85 CYS A C 1
ATOM 681 O O . CYS A 1 85 ? 8.722 18.546 -5.345 1.00 38.12 85 CYS A O 1
ATOM 683 N N . SER A 1 86 ? 9.266 20.514 -4.480 1.00 52.12 86 SER A N 1
ATOM 684 C CA . SER A 1 86 ? 9.211 21.283 -5.713 1.00 52.12 86 SER A CA 1
ATOM 685 C C . SER A 1 86 ? 10.198 22.420 -5.565 1.00 52.12 86 SER A C 1
ATOM 687 O O . SER A 1 86 ? 9.791 23.559 -5.423 1.00 52.12 86 SER A O 1
ATOM 689 N N . GLU A 1 87 ? 11.479 22.073 -5.534 1.00 42.38 87 GLU A N 1
ATOM 690 C CA . GLU A 1 87 ? 12.570 22.975 -5.901 1.00 42.38 87 GLU A CA 1
ATOM 691 C C . GLU A 1 87 ? 13.847 22.146 -6.080 1.00 42.38 87 GLU A C 1
ATOM 693 O O . GLU A 1 87 ? 14.755 22.103 -5.260 1.00 42.38 87 GLU A O 1
ATOM 698 N N . SER A 1 88 ? 13.889 21.406 -7.183 1.00 40.81 88 SER A N 1
ATOM 699 C CA . SER A 1 88 ? 15.140 21.268 -7.913 1.00 40.81 88 SER A CA 1
ATOM 700 C C . SER A 1 88 ? 14.836 21.791 -9.304 1.00 40.81 88 SER A C 1
ATOM 702 O O . SER A 1 88 ? 13.953 21.259 -9.979 1.00 40.81 88 SER A O 1
ATOM 704 N N . GLU A 1 89 ? 15.490 22.890 -9.679 1.00 43.88 89 GLU A N 1
ATOM 705 C CA . GLU A 1 89 ? 15.477 23.477 -11.018 1.00 43.88 89 GLU A CA 1
ATOM 706 C C . GLU A 1 89 ? 15.993 22.459 -12.040 1.00 43.88 89 GLU A C 1
ATOM 708 O O . GLU A 1 89 ? 17.140 22.477 -12.477 1.00 43.88 89 GLU A O 1
ATOM 713 N N . ARG A 1 90 ? 15.128 21.531 -12.432 1.00 41.12 90 ARG A N 1
ATOM 714 C CA . ARG A 1 90 ? 15.185 20.848 -13.714 1.00 41.12 90 ARG A CA 1
ATOM 715 C C . ARG A 1 90 ? 13.757 20.787 -14.204 1.00 41.12 90 ARG A C 1
ATOM 717 O O . ARG A 1 90 ? 12.884 20.272 -13.514 1.00 41.12 90 ARG A O 1
ATOM 724 N N . VAL A 1 91 ? 13.533 21.376 -15.373 1.00 42.62 91 VAL A N 1
ATOM 725 C CA . VAL A 1 91 ? 12.253 21.418 -16.080 1.00 42.62 91 VAL A CA 1
ATOM 726 C C . VAL A 1 91 ? 11.839 19.986 -16.424 1.00 42.62 91 VAL A C 1
ATOM 728 O O . VAL A 1 91 ? 12.073 19.484 -17.515 1.00 42.62 91 VAL A O 1
ATOM 731 N N . VAL A 1 92 ? 11.261 19.300 -15.449 1.00 43.34 92 VAL A N 1
ATOM 732 C CA . VAL A 1 92 ? 10.488 18.080 -15.624 1.00 43.34 92 VAL A CA 1
ATOM 733 C C . VAL A 1 92 ? 9.095 18.478 -15.164 1.00 43.34 92 VAL A C 1
ATO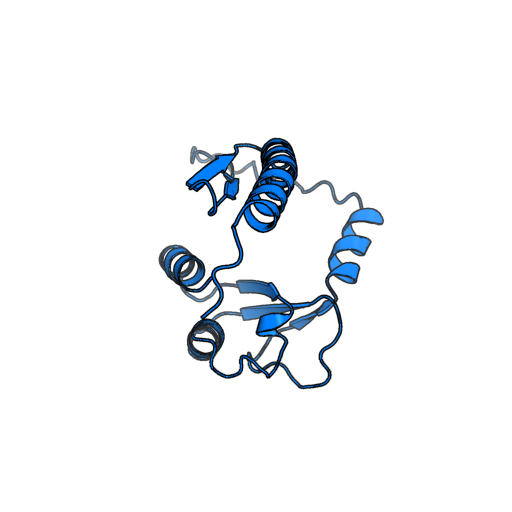M 735 O O . VAL A 1 92 ? 8.966 18.941 -14.027 1.00 43.34 92 VAL A O 1
ATOM 738 N N . PRO A 1 93 ? 8.054 18.400 -16.012 1.00 40.66 93 PRO A N 1
ATOM 739 C CA . PRO A 1 93 ? 6.710 18.715 -15.563 1.00 40.66 93 PRO A CA 1
ATOM 740 C C . PRO A 1 93 ? 6.403 17.776 -14.401 1.00 40.66 93 PRO A C 1
ATOM 742 O O . PRO A 1 93 ? 6.310 16.563 -14.588 1.00 40.66 93 PRO A O 1
ATOM 745 N N . ALA A 1 94 ? 6.320 18.332 -13.190 1.00 42.75 94 ALA A N 1
ATOM 746 C CA . ALA A 1 94 ? 5.882 17.598 -12.021 1.00 42.75 94 ALA A CA 1
ATOM 747 C C . ALA A 1 94 ? 4.561 16.940 -12.412 1.00 42.75 94 ALA A C 1
ATOM 749 O O . ALA A 1 94 ? 3.595 17.645 -12.723 1.00 42.75 94 ALA A O 1
ATOM 750 N N . SER A 1 95 ? 4.550 15.605 -12.489 1.00 48.06 95 SER A N 1
ATOM 751 C CA . SER A 1 95 ? 3.332 14.858 -12.769 1.00 48.06 95 SER A CA 1
ATOM 752 C C . SER A 1 95 ? 2.334 15.287 -11.706 1.00 48.06 95 SER A C 1
ATOM 754 O O . SER A 1 95 ? 2.486 14.983 -10.522 1.00 48.06 95 SER A O 1
ATOM 756 N N . THR A 1 96 ? 1.383 16.126 -12.106 1.00 56.28 96 THR A N 1
ATOM 757 C CA . THR A 1 96 ? 0.318 16.586 -11.229 1.00 56.28 96 THR A CA 1
ATOM 758 C C . THR A 1 96 ? -0.510 15.343 -10.983 1.00 56.28 96 THR A C 1
ATOM 760 O O . THR A 1 96 ? -1.294 14.979 -11.852 1.00 56.28 96 THR A O 1
ATOM 763 N N . GLY A 1 97 ? -0.239 14.630 -9.884 1.00 62.84 97 GLY A N 1
ATOM 764 C CA . GLY A 1 97 ? -0.787 13.301 -9.628 1.00 62.84 97 GLY A CA 1
ATOM 765 C C . GLY A 1 97 ? -2.290 13.276 -9.887 1.00 62.84 97 GLY A C 1
ATOM 766 O O . GLY A 1 97 ? -3.063 13.919 -9.177 1.00 62.84 97 GLY A O 1
ATOM 767 N N . MET A 1 98 ? -2.694 12.593 -10.956 1.00 79.25 98 MET A N 1
ATOM 768 C CA . MET A 1 98 ? -4.091 12.468 -11.352 1.00 79.25 98 MET A CA 1
ATOM 769 C C . MET A 1 98 ? -4.719 11.312 -10.572 1.00 79.25 98 MET A C 1
ATOM 771 O O . MET A 1 98 ? -4.164 10.219 -10.498 1.00 79.25 98 MET A O 1
ATOM 775 N N . PHE A 1 99 ? -5.891 11.545 -9.985 1.00 80.31 99 PHE A N 1
ATOM 776 C CA . PHE A 1 99 ? -6.669 10.514 -9.306 1.00 80.31 99 PHE A CA 1
ATOM 777 C C . PHE A 1 99 ? -7.581 9.823 -10.323 1.00 80.31 99 PHE A C 1
ATOM 779 O O . PHE A 1 99 ? -8.542 10.430 -10.801 1.00 80.31 99 PHE A O 1
ATOM 786 N N . CYS A 1 100 ? -7.294 8.565 -10.652 1.00 80.94 100 CYS A N 1
ATOM 787 C CA . CYS A 1 100 ? -8.086 7.778 -11.597 1.00 80.94 100 CYS A CA 1
ATOM 788 C C . CYS A 1 100 ? -9.180 6.982 -10.872 1.00 80.94 100 CYS A C 1
ATOM 790 O O . CYS A 1 100 ? -8.895 6.225 -9.940 1.00 80.94 100 CYS A O 1
ATOM 792 N N . CYS A 1 101 ? -10.438 7.112 -11.302 1.00 82.69 101 CYS A N 1
ATOM 793 C CA . CYS A 1 101 ? -11.506 6.219 -10.857 1.00 82.69 101 CYS A CA 1
ATOM 794 C C . CYS A 1 101 ? -11.695 5.091 -11.869 1.00 82.69 101 CYS A C 1
ATOM 796 O O . CYS A 1 101 ? -12.062 5.324 -13.017 1.00 82.69 101 CYS A O 1
ATOM 798 N N . LYS A 1 102 ? -11.522 3.853 -11.412 1.00 77.25 102 LYS A N 1
ATOM 799 C CA . LYS A 1 102 ? -11.623 2.648 -12.246 1.00 77.25 102 LYS A CA 1
ATOM 800 C C . LYS A 1 102 ? -13.046 2.224 -12.588 1.00 77.25 102 LYS A C 1
ATOM 802 O O . LYS A 1 102 ? -13.220 1.406 -13.477 1.00 77.25 102 LYS A O 1
ATOM 807 N N . LEU A 1 103 ? -14.046 2.765 -11.893 1.00 78.44 103 LEU A N 1
ATOM 808 C CA . LEU A 1 103 ? -15.452 2.481 -12.191 1.00 78.44 103 LEU A CA 1
ATOM 809 C C . LEU A 1 103 ? -15.927 3.249 -13.431 1.00 78.44 103 LEU A C 1
ATOM 811 O O . LEU A 1 103 ? -16.692 2.723 -14.225 1.00 78.44 103 LEU A O 1
ATOM 815 N N . CYS A 1 104 ? -15.462 4.490 -13.599 1.00 84.75 104 CYS A N 1
ATOM 816 C CA . CYS A 1 104 ? -15.794 5.351 -14.743 1.00 84.75 104 CYS A CA 1
ATOM 817 C C . CYS A 1 104 ? -14.637 5.522 -15.737 1.00 84.75 104 CYS A C 1
ATOM 819 O O . CYS A 1 104 ? -14.802 6.250 -16.711 1.00 84.75 104 CYS A O 1
ATOM 821 N N . TYR A 1 105 ? -13.463 4.949 -15.448 1.00 77.81 105 TYR A N 1
ATOM 822 C CA . TYR A 1 105 ? -12.206 5.163 -16.178 1.00 77.81 105 TYR A CA 1
ATOM 823 C C . TYR A 1 105 ? -11.893 6.644 -16.416 1.00 77.81 105 TYR A C 1
ATOM 825 O O . TYR A 1 105 ? -11.529 7.058 -17.513 1.00 77.81 105 TYR A O 1
ATOM 833 N N . CYS A 1 106 ? -12.100 7.463 -15.384 1.00 81.50 106 CYS A N 1
ATOM 834 C CA . CYS A 1 106 ? -12.044 8.909 -15.506 1.00 81.50 106 CYS A CA 1
ATOM 835 C C . CYS A 1 106 ? -11.092 9.534 -14.484 1.00 81.50 106 CYS A C 1
ATOM 837 O O . CYS A 1 106 ? -11.129 9.206 -13.295 1.00 81.50 106 CYS A O 1
ATOM 839 N N . ASP A 1 107 ? -10.273 10.475 -14.951 1.00 83.38 107 ASP A N 1
ATOM 840 C CA . ASP A 1 107 ? -9.240 11.105 -14.134 1.00 83.38 107 ASP A CA 1
ATOM 841 C C . ASP A 1 107 ? -9.720 12.403 -13.478 1.00 83.38 107 ASP A C 1
ATOM 843 O O . ASP A 1 107 ? -10.578 13.134 -13.994 1.00 83.38 107 ASP A O 1
ATOM 847 N N . ARG A 1 108 ? -9.169 12.702 -12.301 1.00 83.69 108 ARG A N 1
ATOM 848 C CA . ARG A 1 108 ? -9.440 13.915 -11.527 1.00 83.69 108 ARG A CA 1
ATOM 849 C C . ARG A 1 108 ? -8.132 14.580 -11.144 1.00 83.69 108 ARG A C 1
ATOM 851 O O . ARG A 1 108 ? -7.243 13.955 -10.582 1.00 83.69 108 ARG A O 1
ATOM 858 N N . LYS A 1 109 ? -8.041 15.878 -11.420 1.00 85.88 109 LYS A N 1
ATOM 859 C CA . LYS A 1 109 ? -6.830 16.678 -11.187 1.00 85.88 109 LYS A CA 1
ATOM 860 C C . LYS A 1 109 ? -6.617 17.066 -9.718 1.00 85.88 109 LYS A C 1
ATOM 862 O O . LYS A 1 109 ? -5.574 17.609 -9.386 1.00 85.88 109 LYS A O 1
ATOM 867 N N . SER A 1 110 ? -7.604 16.837 -8.850 1.00 81.88 110 SER A N 1
ATOM 868 C CA . SER A 1 110 ? -7.513 17.145 -7.421 1.00 81.88 110 SER A CA 1
ATOM 869 C C . SER A 1 110 ? -8.237 16.109 -6.567 1.00 81.88 110 SER A C 1
ATOM 871 O O . SER A 1 110 ? -9.196 15.469 -7.014 1.00 81.88 110 SER A O 1
ATOM 873 N N . LEU A 1 111 ? -7.793 15.985 -5.313 1.00 80.62 111 LEU A N 1
ATOM 874 C CA . LEU A 1 111 ? -8.383 15.081 -4.329 1.00 80.62 111 LEU A CA 1
ATOM 875 C C . LEU A 1 111 ? -9.849 15.433 -4.044 1.00 80.62 111 LEU A C 1
ATOM 877 O O . LEU A 1 111 ? -10.686 14.540 -3.962 1.00 80.62 111 LEU A O 1
ATOM 881 N N . ASP A 1 112 ? -10.190 16.718 -3.952 1.00 83.19 112 ASP A N 1
ATOM 882 C CA . ASP A 1 112 ? -11.570 17.149 -3.691 1.00 83.19 112 ASP A CA 1
ATOM 883 C C . ASP A 1 112 ? -12.507 16.816 -4.855 1.00 83.19 112 ASP A C 1
ATOM 885 O O . ASP A 1 112 ? -13.626 16.337 -4.647 1.00 83.19 112 ASP A O 1
ATOM 889 N N . ALA A 1 113 ? -12.039 16.991 -6.096 1.00 83.88 113 ALA A N 1
ATOM 890 C CA . ALA A 1 113 ? -12.793 16.585 -7.279 1.00 83.88 113 ALA A CA 1
ATOM 891 C C . ALA A 1 113 ? -12.997 15.062 -7.321 1.00 83.88 113 ALA A C 1
ATOM 893 O O . ALA A 1 113 ? -14.052 14.589 -7.751 1.00 83.88 113 ALA A O 1
ATOM 894 N N . PHE A 1 114 ? -12.011 14.299 -6.844 1.00 85.19 114 PHE A N 1
ATOM 895 C CA . PHE A 1 114 ? -12.105 12.851 -6.710 1.00 85.19 114 PHE A CA 1
ATOM 896 C C . PHE A 1 114 ? -13.084 12.424 -5.610 1.00 85.19 114 PHE A C 1
ATOM 898 O O . PHE A 1 114 ? -13.989 11.638 -5.881 1.00 85.19 114 PHE A O 1
ATOM 905 N N . LYS A 1 115 ? -13.011 13.012 -4.409 1.00 85.69 115 LYS A N 1
ATOM 906 C CA . LYS A 1 115 ? -13.966 12.763 -3.313 1.00 85.69 115 LYS A CA 1
ATOM 907 C C . LYS A 1 115 ? -15.406 13.072 -3.729 1.00 85.69 115 LYS A C 1
ATOM 909 O O . LYS A 1 115 ? -16.297 12.251 -3.525 1.00 85.69 115 LYS A O 1
ATOM 914 N N . LYS A 1 116 ? -15.630 14.214 -4.392 1.00 88.62 116 LYS A N 1
ATOM 915 C CA . LYS A 1 116 ? -16.945 14.599 -4.936 1.00 88.62 116 LYS A CA 1
ATOM 916 C C . LYS A 1 116 ? -17.441 13.633 -6.014 1.00 88.62 116 LYS A C 1
ATOM 918 O O . LYS A 1 116 ? -18.645 13.452 -6.179 1.00 88.62 116 LYS A O 1
ATOM 923 N N . HIS A 1 117 ? -16.532 13.036 -6.780 1.00 87.81 117 HIS A N 1
ATOM 924 C CA . HIS A 1 117 ? -16.885 12.001 -7.742 1.00 87.81 117 HIS A CA 1
ATOM 925 C C . HIS A 1 117 ? -17.294 10.696 -7.043 1.00 87.81 117 HIS A C 1
ATOM 927 O O . HIS A 1 117 ? -18.339 10.149 -7.388 1.00 87.81 117 HIS A O 1
ATOM 933 N N . LEU A 1 118 ? -16.531 10.241 -6.043 1.00 83.00 118 LEU A N 1
ATOM 934 C CA . LEU A 1 118 ? -16.834 9.020 -5.291 1.00 83.00 118 LEU A CA 1
ATOM 935 C C . LEU A 1 118 ? -18.168 9.106 -4.541 1.00 83.00 118 LEU A C 1
ATOM 937 O O . LEU A 1 118 ? -18.941 8.154 -4.587 1.00 83.00 118 LEU A O 1
ATOM 941 N N . SER A 1 119 ? -18.489 10.249 -3.926 1.00 82.88 119 SER A N 1
ATOM 942 C CA . SER A 1 119 ? -19.775 10.424 -3.234 1.00 82.88 119 SER A CA 1
ATOM 943 C C . SER A 1 119 ? -20.973 10.357 -4.187 1.00 82.88 119 SER A C 1
ATOM 945 O O . SER A 1 119 ? -22.019 9.811 -3.846 1.00 82.88 119 SER A O 1
ATOM 947 N N . ARG A 1 120 ? -20.818 10.846 -5.423 1.00 74.75 120 ARG A N 1
ATOM 948 C CA . ARG A 1 120 ? -21.837 10.711 -6.478 1.00 74.75 120 ARG A CA 1
ATOM 949 C C . ARG A 1 120 ? -21.929 9.282 -7.016 1.00 74.75 120 ARG A C 1
ATOM 951 O O . ARG A 1 120 ? -23.028 8.814 -7.300 1.00 74.75 120 ARG A O 1
ATOM 958 N N . ALA A 1 121 ? -20.795 8.598 -7.154 1.00 67.31 121 ALA A N 1
ATOM 959 C CA . ALA A 1 121 ? -20.734 7.222 -7.641 1.00 67.31 121 ALA A CA 1
ATOM 960 C C . ALA A 1 121 ? -21.326 6.215 -6.639 1.00 67.31 121 ALA A C 1
ATOM 962 O O . ALA A 1 121 ? -22.020 5.293 -7.059 1.00 67.31 121 ALA A O 1
ATOM 963 N N . GLN A 1 122 ? -21.122 6.415 -5.330 1.00 61.25 122 GLN A N 1
ATOM 964 C CA . GLN A 1 122 ? -21.745 5.594 -4.280 1.00 61.25 122 GLN A CA 1
ATOM 965 C C . GLN A 1 122 ? -23.273 5.616 -4.370 1.00 61.25 122 GLN A C 1
ATOM 967 O O . GLN A 1 122 ? -23.903 4.562 -4.306 1.00 61.25 122 GLN A O 1
ATOM 972 N N . ASN A 1 123 ? -23.861 6.791 -4.613 1.00 53.94 123 ASN A N 1
ATOM 973 C CA . ASN A 1 123 ? -25.305 6.909 -4.806 1.00 53.94 123 ASN A CA 1
ATOM 974 C C . ASN A 1 123 ? -25.764 6.119 -6.043 1.00 53.94 123 ASN A C 1
ATOM 976 O O . ASN A 1 123 ? -26.728 5.366 -5.965 1.00 53.94 123 ASN A O 1
ATOM 980 N N . ALA A 1 124 ? -25.052 6.226 -7.169 1.00 52.94 124 ALA A N 1
ATOM 981 C CA . ALA A 1 124 ? -25.406 5.510 -8.398 1.00 52.94 124 ALA A CA 1
ATOM 982 C C . ALA A 1 124 ? -25.319 3.976 -8.254 1.00 52.94 124 ALA A C 1
ATOM 984 O O . ALA A 1 124 ? -26.205 3.271 -8.735 1.00 52.94 124 ALA A O 1
ATOM 985 N N . PHE A 1 125 ? -24.300 3.461 -7.552 1.00 51.09 125 PHE A N 1
ATOM 986 C CA . PHE A 1 125 ? -24.145 2.022 -7.311 1.00 51.09 125 PHE A CA 1
ATOM 987 C C . PHE A 1 125 ? -25.260 1.473 -6.402 1.00 51.09 125 PHE A C 1
ATOM 989 O O . PHE A 1 125 ? -25.845 0.428 -6.697 1.00 51.09 125 PHE A O 1
ATOM 996 N N . ALA A 1 126 ? -25.629 2.220 -5.354 1.00 47.66 126 ALA A N 1
ATOM 997 C CA . ALA A 1 126 ? -26.746 1.871 -4.476 1.00 47.66 126 ALA A CA 1
ATOM 998 C C . ALA A 1 126 ? -28.088 1.811 -5.235 1.00 47.66 126 ALA A C 1
ATOM 1000 O O . ALA A 1 126 ? -28.841 0.852 -5.069 1.00 47.66 126 ALA A O 1
ATOM 1001 N N . TYR A 1 127 ? -28.359 2.766 -6.137 1.00 42.00 127 TYR A N 1
ATOM 1002 C CA . TYR A 1 127 ? -29.561 2.736 -6.982 1.00 42.00 127 TYR A CA 1
ATOM 1003 C C . TYR A 1 127 ? -29.561 1.574 -7.991 1.00 42.00 127 TYR A C 1
ATOM 1005 O O . TYR A 1 127 ? -30.618 0.996 -8.235 1.00 42.00 127 TYR A O 1
ATOM 1013 N N . SER A 1 128 ? -28.410 1.176 -8.550 1.00 45.69 128 SER A N 1
ATOM 1014 C CA . SER A 1 128 ? -28.332 0.027 -9.475 1.00 45.69 128 SER A CA 1
ATOM 1015 C C . SER A 1 128 ? -28.544 -1.339 -8.806 1.00 45.69 128 SER A C 1
ATOM 1017 O O . SER A 1 128 ? -29.083 -2.249 -9.437 1.00 45.69 128 SER A O 1
ATOM 1019 N N . ILE A 1 129 ? -28.185 -1.481 -7.524 1.00 43.22 129 ILE A N 1
ATOM 1020 C CA . ILE A 1 129 ? -28.478 -2.697 -6.746 1.00 43.22 129 ILE A CA 1
ATOM 1021 C C . ILE A 1 129 ? -29.963 -2.754 -6.371 1.00 43.22 129 ILE A C 1
ATOM 1023 O O . ILE A 1 129 ? -30.574 -3.812 -6.474 1.00 43.22 129 ILE A O 1
ATOM 1027 N N . LEU A 1 130 ? -30.568 -1.618 -6.010 1.00 40.00 130 LEU A N 1
ATOM 1028 C CA . LEU A 1 130 ? -31.993 -1.548 -5.665 1.00 40.00 130 LEU A CA 1
ATOM 1029 C C . LEU A 1 130 ? -32.937 -1.647 -6.879 1.00 40.00 130 LEU A C 1
ATOM 1031 O O . LEU A 1 130 ? -34.126 -1.886 -6.697 1.00 40.00 130 LEU A O 1
ATOM 1035 N N . SER A 1 131 ? -32.432 -1.469 -8.105 1.00 40.25 131 SER A N 1
ATOM 1036 C CA . SER A 1 131 ? -33.228 -1.522 -9.346 1.00 40.25 131 SER A CA 1
ATOM 1037 C C . SER A 1 131 ? -32.993 -2.769 -10.207 1.00 40.25 131 SER A C 1
ATOM 1039 O O . SER A 1 131 ? -33.666 -2.929 -11.225 1.00 40.25 131 SER A O 1
ATOM 1041 N N . SER A 1 132 ? -32.095 -3.681 -9.814 1.00 33.38 132 SER A N 1
ATOM 1042 C CA . SER A 1 132 ? -31.982 -4.977 -10.494 1.00 33.38 132 SER A CA 1
ATOM 1043 C C . SER A 1 132 ? -33.124 -5.900 -10.054 1.00 33.38 132 SER A C 1
ATOM 1045 O O . SER A 1 132 ? -33.220 -6.203 -8.864 1.00 33.38 132 SER A O 1
ATOM 1047 N N . PRO A 1 133 ? -33.988 -6.389 -10.965 1.00 35.34 133 PRO A N 1
ATOM 1048 C CA . PRO A 1 133 ? -34.978 -7.387 -10.600 1.00 35.34 133 PRO A CA 1
ATOM 1049 C C . PRO A 1 133 ? -34.244 -8.672 -10.221 1.00 35.34 133 PRO A C 1
ATOM 1051 O O . PRO A 1 133 ? -33.423 -9.180 -10.990 1.00 35.34 133 PRO A O 1
ATOM 1054 N N . ALA A 1 134 ? -34.537 -9.191 -9.029 1.00 36.41 134 ALA A N 1
ATOM 1055 C CA . ALA A 1 134 ? -34.081 -10.500 -8.595 1.00 36.41 134 ALA A CA 1
ATOM 1056 C C . ALA A 1 134 ? -34.544 -11.549 -9.619 1.00 36.41 134 ALA A C 1
ATOM 1058 O O . ALA A 1 134 ? -35.716 -11.925 -9.658 1.00 36.41 134 ALA A O 1
ATOM 1059 N N . LYS A 1 135 ? -33.636 -12.008 -10.485 1.00 32.59 135 LYS A N 1
ATOM 1060 C CA . LYS A 1 135 ? -33.865 -13.216 -11.275 1.00 32.59 135 LYS A CA 1
ATOM 1061 C C . LYS A 1 135 ? -33.637 -14.405 -10.354 1.00 32.59 135 LYS A C 1
ATOM 1063 O O . LYS A 1 135 ? -32.500 -14.763 -10.071 1.00 32.59 135 LYS A O 1
ATOM 1068 N N . ALA A 1 136 ? -34.742 -14.968 -9.881 1.00 32.75 136 ALA A N 1
ATOM 1069 C CA . ALA A 1 136 ? -34.784 -16.303 -9.316 1.00 32.75 136 ALA A CA 1
ATOM 1070 C C . ALA A 1 136 ? -34.485 -17.326 -10.420 1.00 32.75 136 ALA A C 1
ATOM 1072 O O . ALA A 1 136 ? -35.189 -17.336 -11.433 1.00 32.75 136 ALA A O 1
ATOM 1073 N N . ILE A 1 137 ? -33.461 -18.155 -10.209 1.00 35.31 137 ILE A N 1
ATOM 1074 C CA . ILE A 1 137 ? -33.414 -19.570 -10.607 1.00 35.31 137 ILE A CA 1
ATOM 1075 C C . ILE A 1 137 ? -32.736 -20.312 -9.459 1.00 35.31 137 ILE A C 1
ATOM 1077 O O . ILE A 1 137 ? -31.635 -19.864 -9.067 1.00 35.31 137 ILE A O 1
#